Protein AF-A0A6V7NHC5-F1 (afdb_monomer)

InterPro domains:
  IPR010259 Peptidase S8 propeptide/proteinase inhibitor I9 [PF05922] (55-121)
  IPR037045 Peptidase S8 propeptide/proteinase inhibitor I9 superfamily [G3DSA:3.30.70.80] (27-121)

Secondary structure (DSSP, 8-state):
----PPPHHHHHHHHHHHHHHHHGGG-------------TTS-EEEEEEEPPPSTT--HHHHHHHHHHHHHSSHHHHHHHEEEEE-SSS-EEEEEE-HHHHHHHTTSTTEEEEEE------TT-------

Nearest PDB structures (foldseek):
  5ydg-assembly1_A  TM=9.267E-01  e=1.810E-06  Arabidopsis thaliana
  5gi0-assembly1_A  TM=8.697E-01  e=3.231E-06  Arabidopsis thaliana
  5iww-assembly1_C  TM=8.987E-01  e=6.563E-06  Arabidopsis thaliana
  5mpy-assembly1_B  TM=7.809E-01  e=4.181E-06  Arabidopsis thaliana
  5mpx-assembly1_A  TM=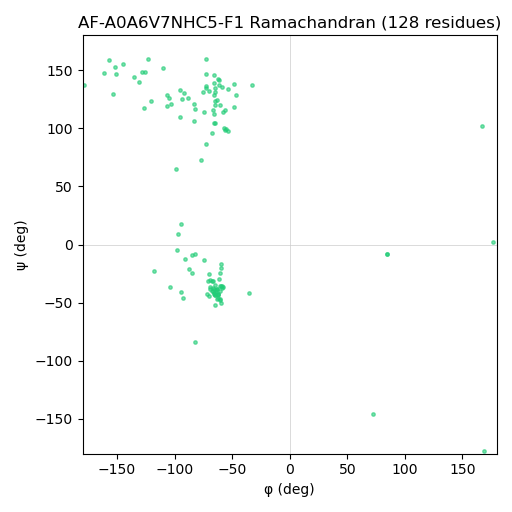8.599E-01  e=1.333E-05  Arabidopsis thaliana

Foldseek 3Di:
DDDDDPPPVVVVVVVVVVVVVVVVPPPPPDPDPPDDPPPLFWFAKKKWFFAQDPDPDDLVVVQLVLLCVLLVHSVSSVVFWPAADDPPTGITIGGHTPVSLVVSVPGPGTDDMGGDDDDDDPDPPDDDDD

pLDDT: mean 82.44, std 15.84, range [44.91, 97.5]

Sequence (130 aa):
MMSKYPSIPLLLVSLLLLLLALFSFSTSTMAATAAEPADPEAATPQIVYVARPDGDADPEDFHISTLASVLGSKEAAKDAVIYHYTLSASGFAARLTPKQVEELKKQPGVLHVIPSRTYHLLGSSKGHGV

Organism: NCBI:txid296719

Mean predicted aligned error: 14.64 Å

Radius of gyration: 28.23 Å; Cα contacts (8 Å, |Δi|>4): 134; chains: 1; bounding box: 53×47×87 Å

Solvent-accessible surface area (backbone atoms only — not comparable to full-atom values): 8116 Å² total; per-residue (Å²): 141,90,83,74,79,73,57,69,69,58,53,51,52,52,51,52,54,52,55,55,58,62,62,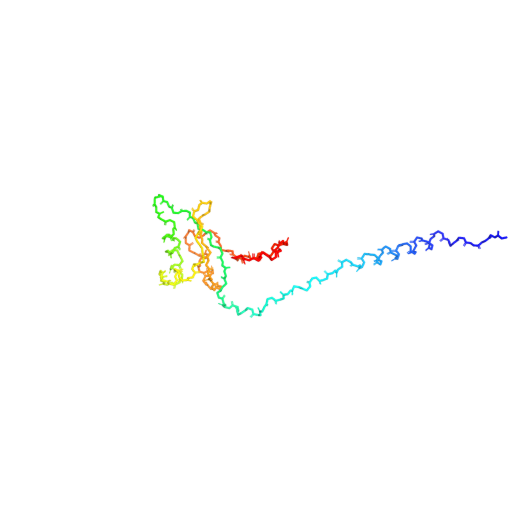66,70,72,76,75,77,75,78,72,79,72,71,72,87,68,61,85,69,53,65,41,56,28,37,35,34,32,59,71,70,74,83,90,58,61,60,64,63,51,50,34,52,60,42,11,75,71,61,75,31,59,65,54,22,60,74,30,48,77,46,80,41,70,82,95,50,36,31,35,29,28,50,39,27,60,70,52,50,61,53,45,67,70,39,88,56,45,74,46,77,45,78,60,78,91,78,87,69,96,72,79,72,84,76,80,81,129

Structure (mmCIF, N/CA/C/O backbone):
data_AF-A0A6V7NHC5-F1
#
_entry.id   AF-A0A6V7NHC5-F1
#
loop_
_atom_site.group_PDB
_atom_site.id
_atom_site.type_symbol
_atom_site.label_atom_id
_atom_site.label_alt_id
_atom_site.label_comp_id
_atom_site.label_asym_id
_atom_site.label_entity_id
_atom_site.label_seq_id
_atom_site.pdbx_PDB_ins_code
_atom_site.Cartn_x
_atom_site.Cartn_y
_atom_site.Cartn_z
_atom_site.occupancy
_atom_site.B_iso_or_equiv
_atom_site.auth_seq_id
_atom_site.auth_comp_id
_atom_site.auth_asym_id
_atom_site.auth_atom_id
_atom_site.pdbx_PDB_model_num
ATOM 1 N N . MET A 1 1 ? 40.282 28.132 69.296 1.00 50.28 1 MET A N 1
ATOM 2 C CA . MET A 1 1 ? 39.550 28.166 68.009 1.00 50.28 1 MET A CA 1
ATOM 3 C C . MET A 1 1 ? 39.732 26.816 67.345 1.00 50.28 1 MET A C 1
ATOM 5 O O . MET A 1 1 ? 40.853 26.570 66.954 1.00 50.28 1 MET A O 1
ATOM 9 N N . MET A 1 2 ? 38.723 25.933 67.316 1.00 55.38 2 MET A N 1
ATOM 10 C CA . MET A 1 2 ? 38.648 24.730 66.451 1.00 55.38 2 MET A CA 1
ATOM 11 C C . MET A 1 2 ? 37.519 23.823 66.945 1.00 55.38 2 MET A C 1
ATOM 13 O O . MET A 1 2 ? 37.687 23.128 67.937 1.00 55.38 2 MET A O 1
ATOM 17 N N .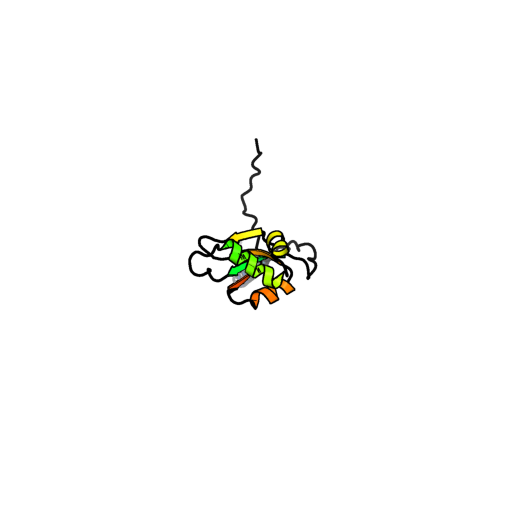 SER A 1 3 ? 36.374 23.837 66.266 1.00 50.19 3 SER A N 1
ATOM 18 C CA . SER A 1 3 ? 35.405 22.731 66.184 1.00 50.19 3 SER A CA 1
ATOM 19 C C . SER A 1 3 ? 34.280 23.228 65.265 1.00 50.19 3 SER A C 1
ATOM 21 O O . SER A 1 3 ? 33.879 24.376 65.404 1.00 50.19 3 SER A O 1
ATOM 23 N N . LYS A 1 4 ? 33.714 22.497 64.318 1.00 60.28 4 LYS A N 1
ATOM 24 C CA . LYS A 1 4 ? 33.759 21.079 63.983 1.00 60.28 4 LYS A CA 1
ATOM 25 C C . LYS A 1 4 ? 33.461 21.032 62.490 1.00 60.28 4 LYS A C 1
ATOM 27 O O . LYS A 1 4 ? 32.465 21.607 62.059 1.00 60.28 4 LYS A O 1
ATOM 32 N N . TYR A 1 5 ? 34.280 20.333 61.715 1.00 63.41 5 TYR A N 1
ATOM 33 C CA . TYR A 1 5 ? 33.780 19.836 60.441 1.00 63.41 5 TYR A CA 1
ATOM 34 C C . TYR A 1 5 ? 32.579 18.932 60.752 1.00 63.41 5 TYR A C 1
ATOM 36 O O . TYR A 1 5 ? 32.658 18.157 61.714 1.00 63.41 5 TYR A O 1
ATOM 44 N N . PRO A 1 6 ? 31.461 19.045 60.017 1.00 62.25 6 PRO A N 1
ATOM 45 C CA . PRO A 1 6 ? 30.359 18.107 60.172 1.00 62.25 6 PRO A CA 1
ATOM 46 C C . PRO A 1 6 ? 30.913 16.689 60.012 1.00 62.25 6 PRO A C 1
ATOM 48 O O . PRO A 1 6 ? 31.729 16.443 59.122 1.00 62.25 6 PRO A O 1
ATOM 51 N N . SER A 1 7 ? 30.530 15.777 60.911 1.00 71.75 7 SER A N 1
ATOM 52 C CA . SER A 1 7 ? 30.979 14.385 60.881 1.00 71.75 7 SER A CA 1
ATOM 53 C C . SER A 1 7 ? 30.843 13.848 59.455 1.00 71.75 7 SER A C 1
ATOM 55 O O . SER A 1 7 ? 29.775 13.972 58.870 1.00 71.75 7 SER A O 1
ATOM 57 N N . ILE A 1 8 ? 31.908 13.258 58.906 1.00 70.62 8 ILE A N 1
ATOM 58 C CA . ILE A 1 8 ? 31.97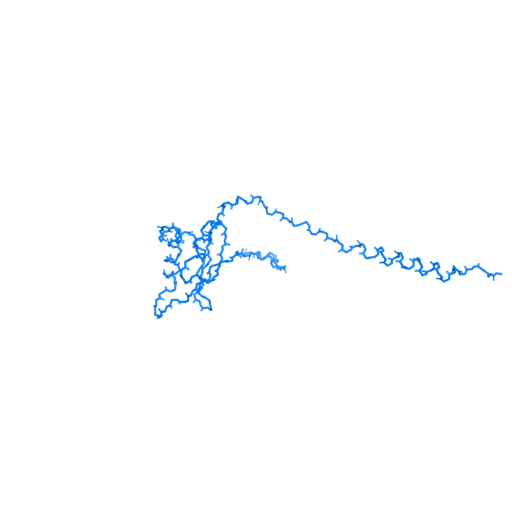9 12.646 57.564 1.00 70.62 8 ILE A CA 1
ATOM 59 C C . ILE A 1 8 ? 30.675 11.937 57.115 1.00 70.62 8 ILE A C 1
ATOM 61 O O . ILE A 1 8 ? 30.273 12.151 55.969 1.00 70.62 8 ILE A O 1
ATOM 65 N N . PRO A 1 9 ? 29.947 11.173 57.964 1.00 76.06 9 PRO A N 1
ATOM 66 C CA . PRO A 1 9 ? 28.645 10.610 57.581 1.00 76.06 9 PRO A CA 1
ATOM 67 C C . PRO A 1 9 ? 27.586 11.651 57.177 1.00 76.06 9 PRO A C 1
ATOM 69 O O . PRO A 1 9 ? 26.822 11.404 56.252 1.00 76.06 9 PRO A O 1
ATOM 72 N N . LEU A 1 10 ? 27.544 12.825 57.809 1.00 79.69 10 LEU A N 1
ATOM 73 C CA . LEU A 1 10 ? 26.589 13.894 57.497 1.00 79.69 10 LEU A CA 1
ATOM 74 C C . LEU A 1 10 ? 26.865 14.525 56.123 1.00 79.69 10 LEU A C 1
ATOM 76 O O . LEU A 1 10 ? 25.930 14.845 55.392 1.00 79.69 10 LEU A O 1
ATOM 80 N N . LEU A 1 11 ? 28.143 14.665 55.7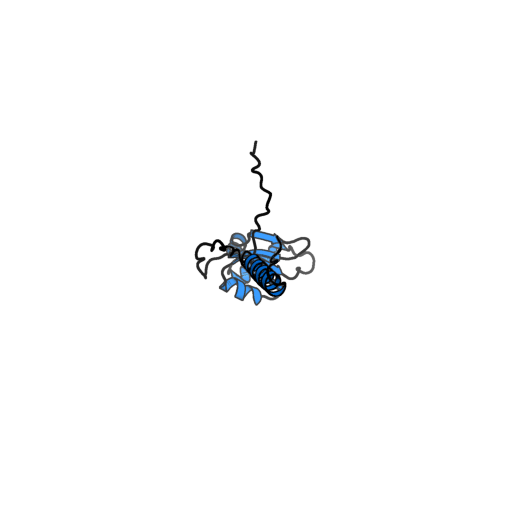51 1.00 79.44 11 LEU A N 1
ATOM 81 C CA . LEU A 1 11 ? 28.536 15.148 54.422 1.00 79.44 11 LEU A CA 1
ATOM 82 C C . LEU A 1 11 ? 28.174 14.139 53.328 1.00 79.44 11 LEU A C 1
ATOM 84 O O . LEU A 1 11 ? 27.678 14.543 52.281 1.00 79.44 11 LEU A O 1
ATOM 88 N N . LEU A 1 12 ? 28.356 12.840 53.588 1.00 82.12 12 LEU A N 1
ATOM 89 C CA . LEU A 1 12 ? 27.960 11.773 52.663 1.00 82.12 12 LEU A CA 1
ATOM 90 C C . LEU A 1 12 ? 26.440 11.704 52.477 1.00 82.12 12 LEU A C 1
ATOM 92 O O . LEU A 1 12 ? 25.977 11.564 51.348 1.00 82.12 12 LEU A O 1
ATOM 96 N N . VAL A 1 13 ? 25.663 11.856 53.554 1.00 85.56 13 VAL A N 1
ATOM 97 C CA . VAL A 1 13 ? 24.192 11.903 53.478 1.00 85.56 13 VAL A CA 1
ATOM 98 C C . VAL A 1 13 ? 23.723 13.138 52.703 1.00 85.56 13 VAL A C 1
ATOM 100 O O . VAL A 1 13 ? 22.863 13.018 51.835 1.00 85.56 13 VAL A O 1
ATOM 103 N N . SER A 1 14 ? 24.318 14.310 52.951 1.00 83.94 14 SER A N 1
ATOM 104 C CA . SER A 1 14 ? 24.013 15.540 52.203 1.00 83.94 14 SER A CA 1
ATOM 105 C C . SER A 1 14 ? 24.356 15.413 50.710 1.00 83.94 14 SER A C 1
ATOM 107 O O . SER A 1 14 ? 23.549 15.772 49.852 1.00 83.94 14 SER A O 1
ATOM 109 N N . LEU A 1 15 ? 25.512 14.821 50.385 1.00 86.31 15 LEU A N 1
ATOM 110 C CA . LEU A 1 15 ? 25.929 14.561 49.005 1.00 86.31 15 LEU A CA 1
ATOM 111 C C . LEU A 1 15 ? 24.993 13.566 48.303 1.00 86.31 15 LEU A C 1
ATOM 113 O O . LEU A 1 15 ? 24.616 13.791 47.157 1.00 86.31 15 LEU A O 1
ATOM 117 N N . LEU A 1 16 ? 24.573 12.499 48.989 1.00 86.31 16 LEU A N 1
ATOM 118 C CA . LEU A 1 16 ? 23.624 11.522 48.452 1.00 86.31 16 LEU A CA 1
ATOM 119 C C . LEU A 1 16 ? 22.259 12.160 48.152 1.00 86.31 16 LEU A C 1
ATOM 121 O O . LEU A 1 16 ? 21.696 11.921 47.085 1.00 86.31 16 LEU A O 1
ATOM 125 N N . LEU A 1 17 ? 21.748 13.006 49.054 1.00 83.75 17 LEU A N 1
ATOM 126 C CA . LEU A 1 17 ? 20.496 13.741 48.840 1.00 83.75 17 LEU A CA 1
ATOM 127 C C . LEU A 1 17 ? 20.593 14.709 47.652 1.00 83.75 17 LEU A C 1
ATOM 129 O O . LEU A 1 17 ? 19.650 14.804 46.866 1.00 83.75 17 LEU A O 1
ATOM 133 N N . LEU A 1 18 ? 21.740 15.370 47.473 1.00 82.94 18 LEU A N 1
ATOM 134 C CA . LEU A 1 18 ? 21.989 16.234 46.318 1.00 82.94 18 LEU A CA 1
ATOM 135 C C . LEU A 1 18 ? 22.004 15.434 45.003 1.00 82.94 18 LEU A C 1
ATOM 137 O O . LEU A 1 18 ? 21.388 15.853 44.027 1.00 82.94 18 LEU A O 1
ATOM 141 N N . LEU A 1 19 ? 22.647 14.261 44.976 1.00 82.88 19 LEU A N 1
ATOM 142 C CA . LEU A 1 19 ? 22.685 13.392 43.792 1.00 82.88 19 LEU A CA 1
ATOM 143 C C . LEU A 1 19 ? 21.291 12.860 43.411 1.00 82.88 19 LEU A C 1
ATOM 145 O O . LEU A 1 19 ? 20.951 12.820 42.228 1.00 82.88 19 LEU A O 1
ATOM 149 N N . LEU A 1 20 ? 20.459 12.512 44.397 1.00 79.12 20 LEU A N 1
ATOM 150 C CA . LEU A 1 20 ? 19.071 12.082 44.175 1.00 79.12 20 LEU A CA 1
ATOM 151 C C . LEU A 1 20 ? 18.189 13.221 43.630 1.00 79.12 20 LEU A C 1
ATOM 153 O O . LEU A 1 20 ? 17.359 13.000 42.744 1.00 79.12 20 LEU A O 1
ATOM 157 N N . ALA A 1 21 ? 18.400 14.452 44.106 1.00 76.19 21 ALA A N 1
ATOM 158 C CA . ALA A 1 21 ? 17.711 15.634 43.590 1.00 76.19 21 ALA A CA 1
ATOM 159 C C . ALA A 1 21 ? 18.092 15.941 42.129 1.00 76.19 21 ALA A C 1
ATOM 161 O O . ALA A 1 21 ? 17.219 16.277 41.328 1.00 76.19 21 ALA A O 1
ATOM 162 N N . LEU A 1 22 ? 19.363 15.754 41.749 1.00 72.12 22 LEU A N 1
ATOM 163 C CA . LEU A 1 22 ? 19.827 15.926 40.364 1.00 72.12 22 LEU A CA 1
ATOM 164 C C . LEU A 1 22 ? 19.235 14.877 39.409 1.00 72.12 22 LEU A C 1
ATOM 166 O O . LEU A 1 22 ? 18.968 15.181 38.247 1.00 72.12 22 LEU A O 1
ATOM 170 N N . PHE A 1 23 ? 18.971 13.662 39.898 1.00 64.81 23 PHE A N 1
ATOM 171 C CA . PHE A 1 23 ? 18.351 12.605 39.095 1.00 64.81 23 PHE A CA 1
ATOM 172 C C . PHE A 1 23 ? 16.871 12.887 38.777 1.00 64.81 23 PHE A C 1
ATOM 174 O O . PHE A 1 23 ? 16.355 12.455 37.747 1.00 64.81 23 PHE A O 1
ATOM 181 N N . SER A 1 24 ? 16.192 13.672 39.620 1.00 64.94 24 SER A N 1
ATOM 182 C CA . SER A 1 24 ? 14.761 13.978 39.471 1.00 64.94 24 SER A CA 1
ATOM 183 C C . SER A 1 24 ? 14.453 14.968 38.337 1.00 64.94 24 SER A C 1
ATOM 185 O O . SER A 1 24 ? 13.301 15.094 37.932 1.00 64.94 24 SER A O 1
ATOM 187 N N . PHE A 1 25 ? 15.463 15.650 37.784 1.00 58.53 25 PHE A N 1
ATOM 188 C CA . PHE A 1 25 ? 15.263 16.693 36.770 1.00 58.53 25 PHE A CA 1
ATOM 189 C C . PHE A 1 25 ? 15.085 16.157 35.332 1.00 58.53 25 PHE A C 1
ATOM 191 O O . PHE A 1 25 ? 14.751 16.920 34.431 1.00 58.53 25 PHE A O 1
ATOM 198 N N . SER A 1 26 ? 15.282 14.855 35.083 1.00 64.75 26 SER A N 1
ATOM 199 C CA . SER A 1 26 ? 15.368 14.322 33.706 1.00 64.75 26 SER A CA 1
ATOM 200 C C . SER A 1 26 ? 14.087 13.714 33.122 1.00 64.75 26 SER A C 1
ATOM 202 O O . SER A 1 26 ? 14.134 13.167 32.024 1.00 64.75 26 SER A O 1
ATOM 204 N N . THR A 1 27 ? 12.922 13.833 33.765 1.00 57.94 27 THR A N 1
ATOM 205 C CA . THR A 1 27 ? 11.652 13.424 33.125 1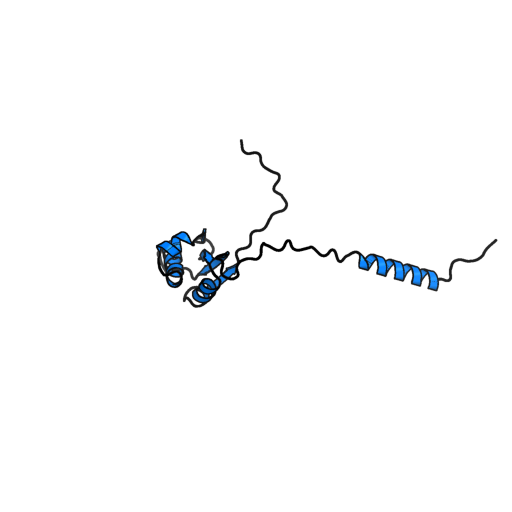.00 57.94 27 THR A CA 1
ATOM 206 C C . THR A 1 27 ? 10.921 14.629 32.550 1.00 57.94 27 THR A C 1
ATOM 208 O O . THR A 1 27 ? 9.828 15.003 32.965 1.00 57.94 27 THR A O 1
ATOM 211 N N . SER A 1 28 ? 11.545 15.250 31.547 1.00 57.94 28 SER A N 1
ATOM 212 C CA . SER A 1 28 ? 10.824 16.154 30.656 1.00 57.94 28 SER A CA 1
ATOM 213 C C . SER A 1 28 ? 9.840 15.307 29.847 1.00 57.94 28 SER A C 1
ATOM 215 O O . SER A 1 28 ? 10.212 14.641 28.881 1.00 57.94 28 SER A O 1
ATOM 217 N N . THR A 1 29 ? 8.590 15.249 30.307 1.00 59.66 29 THR A N 1
ATOM 218 C CA . THR A 1 29 ? 7.492 14.665 29.540 1.00 59.66 29 THR A CA 1
ATOM 219 C C . THR A 1 29 ? 7.284 15.534 28.305 1.00 59.66 29 THR A C 1
ATOM 221 O O . THR A 1 29 ? 6.794 16.661 28.373 1.00 59.66 29 THR A O 1
ATOM 224 N N . MET A 1 30 ? 7.736 15.038 27.155 1.00 55.66 30 MET A N 1
ATOM 225 C CA . MET A 1 30 ? 7.330 15.596 25.877 1.00 55.66 30 MET A CA 1
ATOM 226 C C . MET A 1 30 ? 5.837 15.326 25.748 1.00 55.66 30 MET A C 1
ATOM 228 O O . MET A 1 30 ? 5.420 14.195 25.503 1.00 55.66 30 MET A O 1
ATOM 232 N N . ALA A 1 31 ? 5.034 16.370 25.949 1.00 50.66 31 ALA A N 1
ATOM 233 C CA . ALA A 1 31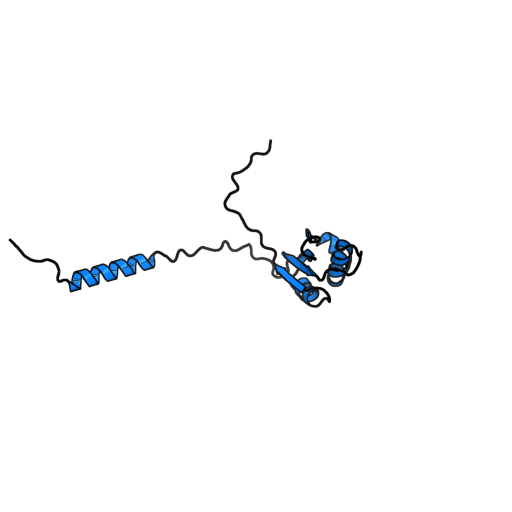 ? 3.656 16.381 25.508 1.00 50.66 31 ALA A CA 1
ATOM 234 C C . ALA A 1 31 ? 3.681 16.136 23.997 1.00 50.66 31 ALA A C 1
ATOM 236 O O . ALA A 1 31 ? 4.008 17.028 23.214 1.00 50.66 31 ALA A O 1
ATOM 237 N N . ALA A 1 32 ? 3.404 14.895 23.596 1.00 48.66 32 ALA A N 1
ATOM 238 C CA . ALA A 1 32 ? 3.095 14.589 22.219 1.00 48.66 32 ALA A CA 1
ATOM 239 C C . ALA A 1 32 ? 1.913 15.486 21.856 1.00 48.66 32 ALA A C 1
ATOM 241 O O . ALA A 1 32 ? 0.848 15.384 22.466 1.00 48.66 32 ALA A O 1
ATOM 242 N N . THR A 1 33 ? 2.118 16.406 20.915 1.00 44.91 33 THR A N 1
ATOM 243 C CA . THR A 1 33 ? 1.021 17.083 20.234 1.00 44.91 33 THR A CA 1
ATOM 244 C C . THR A 1 33 ? 0.154 15.984 19.652 1.00 44.91 33 THR A C 1
ATOM 246 O O . THR A 1 33 ? 0.518 15.361 18.654 1.00 44.91 33 THR A O 1
ATOM 249 N N . ALA A 1 34 ? -0.934 15.681 20.357 1.00 49.31 34 ALA A N 1
ATOM 250 C CA . ALA A 1 34 ? -1.947 14.768 19.893 1.00 49.31 34 ALA A CA 1
ATOM 251 C C . ALA A 1 34 ? -2.439 15.346 18.572 1.00 49.31 34 ALA A C 1
ATOM 253 O O . ALA A 1 34 ? -2.970 16.457 18.530 1.00 49.31 34 ALA A O 1
ATOM 254 N N . ALA A 1 35 ? -2.175 14.612 17.494 1.00 58.72 35 ALA A N 1
ATOM 255 C CA . ALA A 1 35 ? -2.899 14.811 16.262 1.00 58.72 35 ALA A CA 1
ATOM 256 C C . ALA A 1 35 ? -4.392 14.853 16.614 1.00 58.72 35 ALA A C 1
ATOM 258 O O . ALA A 1 35 ? -4.853 14.100 17.477 1.00 58.72 35 ALA A O 1
ATOM 259 N N . GLU A 1 36 ? -5.095 15.785 15.978 1.00 55.09 36 GLU A N 1
ATOM 260 C CA . GLU A 1 36 ? -6.553 15.871 15.925 1.00 55.09 36 GLU A CA 1
ATOM 261 C C . GLU A 1 36 ? -7.173 14.463 15.945 1.00 55.09 36 GLU A C 1
ATOM 263 O O . GLU A 1 36 ? -6.598 13.581 15.297 1.00 55.09 36 GLU A O 1
ATOM 268 N N . PRO A 1 37 ? -8.263 14.205 16.703 1.00 50.91 37 PRO A N 1
ATOM 269 C CA . PRO A 1 37 ? -8.837 12.868 16.808 1.00 50.91 37 PRO A CA 1
ATOM 270 C C . PRO A 1 37 ? -9.179 12.375 15.405 1.00 50.91 37 PRO A C 1
ATOM 272 O O . PRO A 1 37 ? -10.182 12.768 14.815 1.00 50.91 37 PRO A O 1
ATOM 275 N N . ALA A 1 38 ? -8.282 11.559 14.854 1.00 62.59 38 ALA A N 1
ATOM 276 C CA . ALA A 1 38 ? -8.434 11.002 13.535 1.00 62.59 38 ALA A CA 1
ATOM 277 C C . ALA A 1 38 ? -9.656 10.096 13.603 1.00 62.59 38 ALA A C 1
ATOM 279 O O . ALA A 1 38 ? -9.714 9.201 14.450 1.00 62.59 38 ALA A O 1
ATOM 280 N N . ASP A 1 39 ? -10.632 10.364 12.739 1.00 78.75 39 ASP A N 1
ATOM 281 C CA . ASP A 1 39 ? -11.711 9.425 12.482 1.00 78.75 39 ASP A CA 1
ATOM 282 C C . ASP A 1 39 ? -11.065 8.051 12.238 1.00 78.75 39 ASP A C 1
ATOM 284 O O . ASP A 1 39 ? -10.226 7.930 11.333 1.00 78.75 39 ASP A O 1
ATOM 288 N N . PRO A 1 40 ? -11.369 7.039 13.072 1.00 75.12 40 PRO A N 1
ATOM 289 C CA . PRO A 1 40 ? -10.723 5.741 12.982 1.00 75.12 40 PRO A CA 1
ATOM 290 C C . PRO A 1 40 ? -10.939 5.083 11.618 1.00 75.12 40 PRO A C 1
ATOM 292 O O . PRO A 1 40 ? -10.182 4.177 11.290 1.00 75.12 40 PRO A O 1
ATOM 295 N N . GLU A 1 41 ? -11.907 5.529 10.812 1.00 84.50 41 GLU A N 1
ATOM 296 C CA . GLU A 1 41 ? -12.149 5.014 9.463 1.00 84.50 41 GLU A CA 1
ATOM 297 C C . GLU A 1 41 ? -11.532 5.861 8.338 1.00 84.50 41 GLU A C 1
ATOM 299 O O . GLU A 1 41 ? -11.554 5.444 7.175 1.00 84.50 41 GLU A O 1
ATOM 304 N N . ALA A 1 42 ? -10.927 7.011 8.642 1.00 90.62 42 ALA A N 1
ATOM 305 C CA . ALA A 1 42 ? -10.399 7.905 7.619 1.00 90.62 42 ALA A CA 1
ATOM 306 C C . ALA A 1 42 ? -9.228 7.300 6.826 1.00 90.62 42 ALA A C 1
ATOM 308 O O . ALA A 1 42 ? -8.359 6.591 7.342 1.00 90.62 42 ALA A O 1
ATOM 309 N N . ALA A 1 43 ? -9.164 7.655 5.540 1.00 94.50 43 ALA A N 1
ATOM 310 C CA . ALA A 1 43 ? -8.093 7.224 4.655 1.00 94.50 43 ALA A CA 1
ATOM 311 C C . ALA A 1 43 ? -6.783 7.978 4.945 1.00 94.50 43 ALA A C 1
ATOM 313 O O . ALA A 1 43 ? -6.663 9.191 4.701 1.00 94.50 43 ALA A O 1
ATOM 314 N N . THR A 1 44 ? -5.778 7.239 5.413 1.00 95.44 44 THR A N 1
ATOM 315 C CA . THR A 1 44 ? -4.448 7.758 5.761 1.00 95.44 44 THR A CA 1
ATOM 316 C C . THR A 1 44 ? -3.387 7.278 4.769 1.00 95.44 44 THR A C 1
ATOM 318 O O . THR A 1 44 ? -3.556 6.221 4.161 1.00 95.44 44 THR A O 1
ATOM 321 N N . PRO A 1 45 ? -2.294 8.032 4.559 1.00 96.50 45 PRO A N 1
ATOM 322 C CA . PRO A 1 45 ? -1.205 7.602 3.687 1.00 96.50 45 PRO A CA 1
ATOM 323 C C . PRO A 1 45 ? -0.510 6.326 4.193 1.00 96.50 45 PRO A C 1
ATOM 325 O O . PRO A 1 45 ? 0.020 6.284 5.304 1.00 96.50 45 PRO A O 1
ATOM 328 N N . GLN A 1 46 ? -0.458 5.302 3.349 1.00 97.19 46 GLN A N 1
ATOM 329 C CA . GLN A 1 46 ? 0.205 4.022 3.595 1.00 97.19 46 GLN A CA 1
ATOM 330 C C . GLN A 1 46 ? 1.199 3.735 2.471 1.00 97.19 46 GLN A C 1
ATOM 332 O O . GLN A 1 46 ? 0.963 4.114 1.327 1.00 97.19 46 GLN A O 1
ATOM 337 N N . ILE A 1 47 ? 2.289 3.047 2.793 1.00 96.88 47 ILE A N 1
ATOM 338 C CA . ILE A 1 47 ? 3.276 2.532 1.846 1.00 96.88 47 ILE A CA 1
ATOM 339 C C . ILE A 1 47 ? 3.026 1.033 1.692 1.00 96.88 47 ILE A C 1
ATOM 341 O O . ILE A 1 47 ? 3.092 0.279 2.666 1.00 96.88 47 ILE A O 1
ATOM 345 N N . VAL A 1 48 ? 2.745 0.616 0.464 1.00 97.06 48 VAL A N 1
ATOM 346 C CA . VAL A 1 48 ? 2.503 -0.771 0.075 1.00 97.06 48 VAL A CA 1
ATOM 347 C C . VAL A 1 48 ? 3.714 -1.270 -0.701 1.00 97.06 48 VAL A C 1
ATOM 349 O O . VAL A 1 48 ? 4.040 -0.737 -1.758 1.00 97.06 48 VAL A O 1
ATOM 352 N N . TYR A 1 49 ? 4.370 -2.300 -0.182 1.00 95.69 49 TYR A N 1
ATOM 353 C CA . TYR A 1 49 ? 5.413 -3.042 -0.880 1.00 95.69 49 TYR A CA 1
ATOM 354 C C . TYR A 1 49 ? 4.783 -4.221 -1.599 1.00 95.69 49 TYR A C 1
ATOM 356 O O . TYR A 1 49 ? 4.052 -5.003 -0.983 1.00 95.69 49 TYR A O 1
ATOM 364 N N . VAL A 1 50 ? 5.104 -4.374 -2.878 1.00 94.44 50 VAL A N 1
ATOM 365 C CA . VAL A 1 50 ? 4.628 -5.487 -3.697 1.00 94.44 50 VAL A CA 1
ATOM 366 C C . VAL A 1 50 ? 5.798 -6.258 -4.294 1.00 94.44 50 VAL A C 1
ATOM 368 O O . VAL A 1 50 ? 6.920 -5.758 -4.378 1.00 94.44 50 VAL A O 1
ATOM 371 N N . ALA A 1 51 ? 5.546 -7.497 -4.694 1.00 91.44 51 ALA A N 1
ATOM 372 C CA . ALA A 1 51 ? 6.460 -8.256 -5.521 1.00 91.44 51 ALA A CA 1
ATOM 373 C C . ALA A 1 51 ? 6.651 -7.523 -6.852 1.00 91.44 51 ALA A C 1
ATOM 375 O O . ALA A 1 51 ? 5.711 -6.943 -7.398 1.00 91.44 51 ALA A O 1
ATOM 376 N N . ARG A 1 52 ? 7.880 -7.541 -7.365 1.00 87.62 52 ARG A N 1
ATOM 377 C CA . ARG A 1 52 ? 8.158 -6.998 -8.691 1.00 87.62 52 ARG A CA 1
ATOM 378 C C . ARG A 1 52 ? 7.420 -7.859 -9.726 1.00 87.62 52 ARG A C 1
ATOM 380 O O . ARG A 1 52 ? 7.544 -9.080 -9.640 1.00 87.62 52 ARG A O 1
ATOM 387 N N . PRO A 1 53 ? 6.672 -7.262 -10.668 1.00 83.94 53 PRO A N 1
ATOM 388 C CA . PRO A 1 53 ? 6.071 -8.027 -11.749 1.00 83.94 53 PRO A CA 1
ATOM 389 C C . PRO A 1 53 ? 7.161 -8.677 -12.612 1.00 83.94 53 PRO A C 1
ATOM 391 O O . PRO A 1 53 ? 8.223 -8.093 -12.829 1.00 83.94 53 PRO A O 1
ATOM 394 N N . ASP A 1 54 ? 6.905 -9.900 -13.073 1.00 81.19 54 ASP A N 1
ATOM 395 C CA . ASP A 1 54 ? 7.838 -10.637 -13.924 1.00 81.19 54 ASP A CA 1
ATOM 396 C C . ASP A 1 54 ? 7.880 -10.057 -15.349 1.00 81.19 54 ASP A C 1
ATOM 398 O O . ASP A 1 54 ? 6.865 -9.617 -15.895 1.00 81.19 54 ASP A O 1
ATOM 402 N N . GLY A 1 55 ? 9.053 -10.123 -15.984 1.00 83.00 55 GLY A N 1
ATOM 403 C CA . GLY A 1 55 ? 9.246 -9.722 -17.382 1.00 83.00 55 GLY A CA 1
ATOM 404 C C . GLY A 1 55 ? 9.207 -8.207 -17.613 1.00 83.00 55 GLY A C 1
ATOM 405 O O . GLY A 1 55 ? 9.666 -7.433 -16.778 1.00 83.00 55 GLY A O 1
ATOM 406 N N . ASP A 1 56 ? 8.676 -7.804 -18.772 1.00 81.38 56 ASP A N 1
ATOM 407 C CA . ASP A 1 56 ? 8.628 -6.408 -19.246 1.00 81.38 56 ASP A CA 1
ATOM 408 C C . ASP A 1 56 ? 7.307 -5.692 -18.897 1.00 81.38 56 ASP A C 1
ATOM 410 O O . ASP A 1 56 ? 6.943 -4.695 -19.522 1.00 81.38 56 ASP A O 1
ATOM 414 N N . ALA A 1 57 ? 6.537 -6.223 -17.943 1.00 83.81 57 ALA A N 1
ATOM 415 C CA . ALA A 1 57 ? 5.278 -5.614 -17.530 1.00 83.81 57 ALA A CA 1
ATOM 416 C C . ALA A 1 57 ? 5.518 -4.246 -16.871 1.00 83.81 57 ALA A C 1
ATOM 418 O O . ALA A 1 57 ? 6.434 -4.091 -16.063 1.00 83.81 57 ALA A O 1
ATOM 419 N N . ASP A 1 58 ? 4.661 -3.269 -17.183 1.00 89.56 58 ASP A N 1
ATOM 420 C CA . ASP A 1 58 ? 4.737 -1.945 -16.569 1.00 89.56 58 ASP A CA 1
ATOM 421 C C . ASP A 1 58 ? 4.457 -2.032 -15.051 1.00 89.56 58 ASP A C 1
ATOM 423 O O . ASP A 1 58 ? 3.373 -2.474 -14.641 1.00 89.56 58 ASP A O 1
ATOM 427 N N . PRO A 1 59 ? 5.411 -1.623 -14.191 1.00 89.69 59 PRO A N 1
ATOM 428 C CA . PRO A 1 59 ? 5.225 -1.650 -12.747 1.00 89.69 59 PRO A CA 1
ATOM 429 C C . PRO A 1 59 ? 4.041 -0.802 -12.278 1.00 89.69 59 PRO A C 1
ATOM 431 O O . PRO A 1 59 ? 3.362 -1.186 -11.324 1.00 89.69 59 PRO A O 1
ATOM 434 N N . GLU A 1 60 ? 3.768 0.335 -12.923 1.00 92.62 60 GLU A N 1
ATOM 435 C CA . GLU A 1 60 ? 2.678 1.226 -12.512 1.00 92.62 60 GLU A CA 1
ATOM 436 C C . GLU A 1 60 ? 1.307 0.605 -12.791 1.00 92.62 60 GLU A C 1
ATOM 438 O O . GLU A 1 60 ? 0.454 0.571 -11.897 1.00 92.62 60 GLU A O 1
ATOM 443 N N . ASP A 1 61 ? 1.116 0.005 -13.965 1.00 92.81 61 ASP A N 1
ATOM 444 C CA . ASP A 1 61 ? -0.091 -0.763 -14.275 1.00 92.81 61 ASP A CA 1
ATOM 445 C C . ASP A 1 61 ? -0.320 -1.935 -13.304 1.00 92.81 61 ASP A C 1
ATOM 447 O O . ASP A 1 61 ? -1.466 -2.204 -12.906 1.00 92.81 61 ASP A O 1
ATOM 451 N N . PHE A 1 62 ? 0.749 -2.614 -12.872 1.00 92.12 62 PHE A N 1
ATOM 452 C CA . PHE A 1 62 ? 0.666 -3.658 -11.845 1.00 92.12 62 PHE A CA 1
ATOM 453 C C . PHE A 1 62 ? 0.245 -3.088 -10.481 1.00 92.12 62 PHE A C 1
ATOM 455 O O . PHE A 1 62 ? -0.631 -3.652 -9.813 1.00 92.12 62 PHE A O 1
ATOM 462 N N . HIS A 1 63 ? 0.802 -1.940 -10.083 1.00 94.50 63 HIS A N 1
ATOM 463 C CA . HIS A 1 63 ? 0.419 -1.235 -8.856 1.00 94.50 63 HIS A CA 1
ATOM 464 C C . HIS A 1 63 ? -1.066 -0.852 -8.86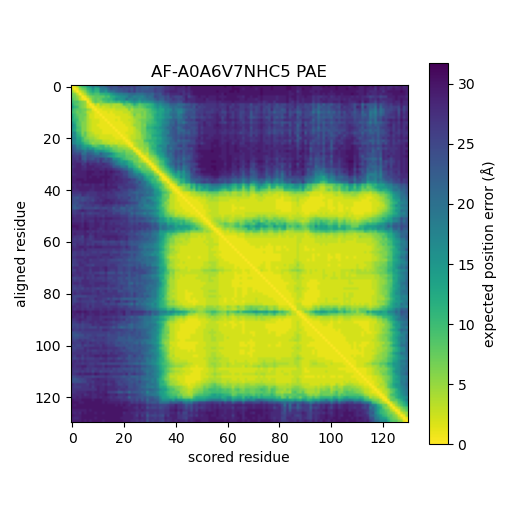5 1.00 94.50 63 HIS A C 1
ATOM 466 O O . HIS A 1 63 ? -1.796 -1.173 -7.921 1.00 94.50 63 HIS A O 1
ATOM 472 N N . ILE A 1 64 ? -1.533 -0.223 -9.948 1.00 95.62 64 ILE A N 1
ATOM 473 C CA . ILE A 1 64 ? -2.933 0.187 -10.104 1.00 95.62 64 ILE A CA 1
ATOM 474 C C . ILE A 1 64 ? -3.859 -1.025 -10.088 1.00 95.62 64 ILE A C 1
ATOM 476 O O . ILE A 1 64 ? -4.897 -0.985 -9.433 1.00 95.62 64 ILE A O 1
ATOM 480 N N . SER A 1 65 ? -3.492 -2.116 -10.759 1.00 94.75 65 SER A N 1
ATOM 481 C CA . SER A 1 65 ? -4.319 -3.328 -10.790 1.00 94.75 65 SER A CA 1
ATOM 482 C C . SER A 1 65 ? -4.408 -3.997 -9.413 1.00 94.75 65 SER A C 1
ATOM 484 O O . SER A 1 65 ? -5.493 -4.409 -8.998 1.00 94.75 65 SER A O 1
ATOM 486 N N . THR A 1 66 ? -3.299 -4.032 -8.668 1.00 94.88 66 THR A N 1
ATOM 487 C CA . THR A 1 66 ? -3.264 -4.535 -7.285 1.00 94.88 66 THR A CA 1
ATOM 488 C C . THR A 1 66 ? -4.178 -3.706 -6.388 1.00 94.88 66 THR A C 1
ATOM 490 O O . THR A 1 66 ? -5.006 -4.257 -5.664 1.00 94.88 66 THR A O 1
ATOM 493 N N . LEU A 1 67 ? -4.091 -2.379 -6.466 1.00 96.38 67 LEU A N 1
ATOM 494 C CA . LEU A 1 67 ? -4.915 -1.494 -5.649 1.00 96.38 67 LEU A CA 1
ATOM 495 C C . LEU A 1 67 ? -6.400 -1.526 -6.055 1.00 96.38 67 LEU A C 1
ATOM 497 O O . LEU A 1 67 ? -7.281 -1.537 -5.194 1.00 96.38 67 LEU A O 1
ATOM 501 N N . ALA A 1 68 ? -6.690 -1.618 -7.354 1.00 96.81 68 ALA A N 1
ATOM 502 C CA . ALA A 1 68 ? -8.049 -1.709 -7.885 1.00 96.81 68 ALA A CA 1
ATOM 503 C C . ALA A 1 68 ? -8.792 -2.961 -7.399 1.00 96.81 68 ALA A C 1
ATOM 505 O O . ALA A 1 68 ? -10.007 -2.909 -7.226 1.00 96.81 68 ALA A O 1
ATOM 506 N N . SER A 1 69 ? -8.080 -4.060 -7.119 1.00 95.81 69 SER A N 1
ATOM 507 C CA . SER A 1 69 ? -8.683 -5.282 -6.563 1.00 95.81 69 SER A CA 1
ATOM 508 C C . SER A 1 69 ? -9.352 -5.069 -5.197 1.00 95.81 69 SER A C 1
ATOM 510 O O . SER A 1 69 ? -10.264 -5.808 -4.837 1.00 95.81 69 SER A O 1
ATOM 512 N N . VAL A 1 70 ? -8.919 -4.043 -4.457 1.00 96.38 70 VAL A N 1
ATOM 513 C CA . VAL A 1 70 ? -9.443 -3.684 -3.132 1.00 96.38 70 VAL A CA 1
ATOM 514 C C . VAL A 1 70 ? -10.364 -2.466 -3.208 1.00 96.38 70 VAL A C 1
ATOM 516 O O . VAL A 1 70 ? -11.381 -2.412 -2.524 1.00 96.38 70 VAL A O 1
ATOM 519 N N . LEU A 1 71 ? -10.052 -1.490 -4.066 1.00 95.19 71 LEU A N 1
ATOM 520 C CA . LEU A 1 71 ? -10.853 -0.266 -4.216 1.00 95.19 71 LEU A CA 1
ATOM 521 C C . LEU A 1 71 ? -12.035 -0.419 -5.188 1.00 95.19 71 LEU A C 1
ATOM 523 O O . LEU A 1 71 ? -12.881 0.469 -5.274 1.00 95.19 71 LEU A O 1
ATOM 527 N N . GLY A 1 72 ? -12.106 -1.531 -5.919 1.00 94.50 72 GLY A N 1
ATOM 528 C CA . GLY A 1 72 ? -13.212 -1.887 -6.808 1.00 94.50 72 GLY A CA 1
ATOM 529 C C . GLY A 1 72 ? -13.138 -1.296 -8.220 1.00 94.50 72 GLY A C 1
ATOM 530 O O . GLY A 1 72 ? -13.940 -1.680 -9.067 1.00 94.50 72 GLY A O 1
ATOM 531 N N . SER A 1 73 ? -12.198 -0.390 -8.511 1.00 97.00 73 SER A N 1
ATOM 532 C CA . SER A 1 73 ? -11.985 0.157 -9.861 1.00 97.00 73 SER A CA 1
ATOM 533 C C . SER A 1 73 ? -10.565 0.698 -10.058 1.00 97.00 73 SER A C 1
ATOM 535 O O . SER A 1 73 ? -9.871 1.023 -9.089 1.00 97.00 73 SER A O 1
ATOM 537 N N . LYS A 1 74 ? -10.127 0.807 -11.322 1.00 96.44 74 LYS A N 1
ATOM 538 C CA . LYS A 1 74 ? -8.828 1.413 -11.664 1.00 96.44 74 LYS A CA 1
ATOM 539 C C . LYS A 1 74 ? -8.840 2.923 -11.440 1.00 96.44 74 LYS A C 1
ATOM 541 O O . LYS A 1 74 ? -7.810 3.488 -11.094 1.00 96.44 74 LYS A O 1
ATOM 546 N N . GLU A 1 75 ? -9.988 3.558 -11.616 1.00 97.50 75 GLU A N 1
ATOM 547 C CA . GLU A 1 75 ? -10.205 4.985 -11.397 1.00 97.50 75 GLU A CA 1
ATOM 548 C C . GLU A 1 75 ? -10.017 5.318 -9.914 1.00 97.50 75 GLU A C 1
ATOM 550 O O . GLU A 1 75 ? -9.155 6.124 -9.578 1.00 97.50 75 GLU A O 1
ATOM 555 N N . ALA A 1 76 ? -10.698 4.592 -9.020 1.00 96.38 76 ALA A N 1
ATOM 556 C CA . ALA A 1 76 ? -10.518 4.768 -7.579 1.00 96.38 76 ALA A CA 1
ATOM 557 C C . ALA A 1 76 ? -9.075 4.481 -7.134 1.00 96.38 76 ALA A C 1
ATOM 559 O O . ALA A 1 76 ? -8.556 5.152 -6.244 1.00 96.38 76 ALA A O 1
ATOM 560 N N . ALA A 1 77 ? -8.407 3.504 -7.758 1.00 96.88 77 ALA A N 1
ATOM 561 C CA . ALA A 1 77 ? -6.996 3.241 -7.497 1.00 96.88 77 ALA A CA 1
ATOM 562 C C . ALA A 1 77 ? -6.107 4.428 -7.893 1.00 96.88 77 ALA A C 1
ATOM 564 O O . ALA A 1 77 ? -5.280 4.851 -7.090 1.00 96.88 77 ALA A O 1
ATOM 565 N N . LYS A 1 78 ? -6.298 5.001 -9.086 1.00 96.75 78 LYS A N 1
ATOM 566 C CA . LYS A 1 78 ? -5.544 6.179 -9.545 1.00 96.75 78 LYS A CA 1
ATOM 567 C C . LYS A 1 78 ? -5.761 7.390 -8.638 1.00 96.75 78 LYS A C 1
ATOM 569 O O . LYS A 1 78 ? -4.793 8.067 -8.315 1.00 96.75 78 LYS A O 1
ATOM 574 N N . ASP A 1 79 ? -6.990 7.609 -8.179 1.00 97.00 79 ASP A N 1
ATOM 575 C CA . ASP A 1 79 ? -7.324 8.717 -7.276 1.00 97.00 79 ASP A CA 1
ATOM 576 C C . ASP A 1 79 ? -6.720 8.542 -5.872 1.00 97.00 79 ASP A C 1
ATOM 578 O O . ASP A 1 79 ? -6.417 9.519 -5.182 1.00 97.00 79 ASP A O 1
ATOM 582 N N . ALA A 1 80 ? -6.550 7.295 -5.425 1.00 96.44 80 ALA A N 1
ATOM 583 C CA . ALA A 1 80 ? -6.007 6.984 -4.108 1.00 96.44 80 ALA A CA 1
ATOM 584 C C . ALA A 1 80 ? -4.472 6.952 -4.066 1.00 96.44 80 ALA A C 1
ATOM 586 O O . ALA A 1 80 ? -3.900 7.124 -2.981 1.00 96.44 80 ALA A O 1
ATOM 587 N N . VAL A 1 81 ? -3.796 6.710 -5.195 1.00 97.06 81 VAL A N 1
ATOM 588 C CA . VAL A 1 81 ? -2.329 6.674 -5.253 1.00 97.06 81 VAL A CA 1
ATOM 589 C C . VAL A 1 81 ? -1.747 8.072 -5.069 1.00 97.06 81 VAL A C 1
ATOM 591 O O . VAL A 1 81 ? -2.130 9.042 -5.710 1.00 97.06 81 VAL A O 1
ATOM 594 N N . ILE A 1 82 ? -0.758 8.149 -4.186 1.00 96.44 82 ILE A N 1
ATOM 595 C CA . ILE A 1 82 ? 0.065 9.331 -3.937 1.00 96.44 82 ILE A CA 1
ATOM 596 C C . ILE A 1 82 ? 1.350 9.252 -4.768 1.00 96.44 82 ILE A C 1
ATOM 598 O O . ILE A 1 82 ? 1.814 10.264 -5.286 1.00 96.44 82 ILE A O 1
ATOM 602 N N . TYR A 1 83 ? 1.957 8.063 -4.858 1.00 94.75 83 TYR A N 1
ATOM 603 C CA . TYR A 1 83 ? 3.235 7.869 -5.543 1.00 94.75 83 TYR A CA 1
ATOM 604 C C . TYR A 1 83 ? 3.490 6.400 -5.909 1.00 94.75 83 TYR A C 1
ATOM 606 O O . TYR A 1 83 ? 3.128 5.509 -5.142 1.00 94.75 83 TYR A O 1
ATOM 614 N N . HIS A 1 84 ? 4.181 6.148 -7.023 1.00 94.31 84 HIS A N 1
ATOM 615 C CA . HIS A 1 84 ? 4.647 4.819 -7.431 1.00 94.31 84 HIS A CA 1
ATOM 616 C C . HIS A 1 84 ? 6.157 4.661 -7.195 1.00 94.31 84 HIS A C 1
ATOM 618 O O . HIS A 1 84 ? 6.963 5.446 -7.685 1.00 94.31 84 HIS A O 1
ATOM 624 N N . TYR A 1 85 ? 6.554 3.612 -6.476 1.00 92.50 85 TYR A N 1
ATOM 625 C CA . TYR A 1 85 ? 7.948 3.200 -6.306 1.00 92.50 85 TYR A CA 1
ATOM 626 C C . TYR A 1 85 ? 8.278 2.110 -7.336 1.00 92.50 85 TYR A C 1
ATOM 628 O O . TYR A 1 85 ? 7.765 0.996 -7.240 1.00 92.50 85 TYR A O 1
ATOM 636 N N . THR A 1 86 ? 9.111 2.428 -8.332 1.00 88.50 86 THR A N 1
ATOM 637 C CA . THR A 1 86 ? 9.398 1.527 -9.473 1.00 88.50 86 THR A CA 1
ATOM 638 C C . THR A 1 86 ? 10.867 1.101 -9.587 1.00 88.50 86 THR A C 1
ATOM 640 O O . THR A 1 86 ? 11.167 0.061 -10.166 1.00 88.50 86 THR A O 1
ATOM 643 N N . LEU A 1 87 ? 11.800 1.873 -9.016 1.00 82.88 87 LEU A N 1
ATOM 644 C CA . LEU A 1 87 ? 13.245 1.685 -9.207 1.00 82.88 87 LEU A CA 1
ATOM 645 C C . LEU A 1 87 ? 13.844 0.603 -8.286 1.00 82.88 87 LEU A C 1
ATOM 647 O O . LEU A 1 87 ? 14.031 -0.547 -8.687 1.00 82.88 87 LEU A O 1
ATOM 651 N N . SER A 1 88 ? 14.180 0.972 -7.045 1.00 73.06 88 SER A N 1
ATOM 652 C CA . SER A 1 88 ? 14.903 0.104 -6.096 1.00 73.06 88 SER A CA 1
ATOM 653 C C . SER A 1 88 ? 13.984 -0.792 -5.263 1.00 73.06 88 SER A C 1
ATOM 655 O O . SER A 1 88 ? 14.420 -1.814 -4.743 1.00 73.06 88 SER A O 1
ATOM 657 N N . ALA A 1 89 ? 12.714 -0.413 -5.141 1.00 79.38 89 ALA A N 1
ATOM 658 C CA . ALA A 1 89 ? 11.660 -1.177 -4.489 1.00 79.38 89 ALA A CA 1
ATOM 659 C C . ALA A 1 89 ? 10.423 -1.136 -5.389 1.00 79.38 89 ALA A C 1
ATOM 661 O O . ALA A 1 89 ? 10.190 -0.112 -6.029 1.00 79.38 89 ALA A O 1
ATOM 662 N N . SER A 1 90 ? 9.663 -2.232 -5.439 1.00 90.56 90 SER A N 1
ATOM 663 C CA . SER A 1 90 ? 8.361 -2.261 -6.111 1.00 90.56 90 SER A CA 1
ATOM 664 C C . SER A 1 90 ? 7.280 -1.974 -5.077 1.00 90.56 90 SER A C 1
ATOM 666 O O . SER A 1 90 ? 7.222 -2.624 -4.028 1.00 90.56 90 SER A O 1
ATOM 668 N N . GLY A 1 91 ? 6.446 -0.976 -5.338 1.00 94.56 91 GLY A N 1
ATOM 669 C CA . GLY A 1 91 ? 5.428 -0.554 -4.390 1.00 94.56 91 GLY A CA 1
ATOM 670 C C . GLY A 1 91 ? 4.761 0.756 -4.762 1.00 94.56 91 GLY A C 1
ATOM 671 O O . GLY A 1 91 ? 5.070 1.384 -5.769 1.00 94.56 91 GLY A O 1
ATOM 672 N N . PHE A 1 92 ? 3.854 1.206 -3.910 1.00 96.12 92 PHE A N 1
ATOM 673 C CA . PHE A 1 92 ? 3.185 2.491 -4.069 1.00 96.12 92 PHE A CA 1
ATOM 674 C C . PHE A 1 92 ? 2.775 3.058 -2.712 1.00 96.12 92 PHE A C 1
ATOM 676 O O . PHE A 1 92 ? 2.543 2.323 -1.753 1.00 96.12 92 PHE A O 1
ATOM 683 N N . ALA A 1 93 ? 2.690 4.380 -2.627 1.00 96.56 93 ALA A N 1
ATOM 684 C CA . ALA A 1 93 ? 2.038 5.068 -1.528 1.00 96.56 93 ALA A CA 1
ATOM 685 C C . ALA A 1 93 ? 0.598 5.396 -1.932 1.00 96.56 93 ALA A C 1
ATOM 687 O O . ALA A 1 93 ? 0.383 5.922 -3.022 1.00 96.56 93 ALA A O 1
ATOM 688 N N . ALA A 1 94 ? -0.380 5.121 -1.071 1.00 97.44 94 ALA A N 1
ATOM 689 C CA . ALA A 1 94 ? -1.790 5.417 -1.326 1.00 97.44 94 ALA A CA 1
ATOM 690 C C . ALA A 1 94 ? -2.526 5.825 -0.045 1.00 97.44 94 ALA A C 1
ATOM 692 O O . ALA A 1 94 ? -2.118 5.456 1.059 1.00 97.44 94 ALA A O 1
ATOM 693 N N . ARG A 1 95 ? -3.620 6.580 -0.177 1.00 97.06 95 ARG A N 1
ATOM 694 C CA . ARG A 1 95 ? -4.531 6.862 0.942 1.00 97.06 95 ARG A CA 1
ATOM 695 C C . ARG A 1 95 ? -5.490 5.693 1.122 1.00 97.06 95 ARG A C 1
ATOM 697 O O . ARG A 1 95 ? -6.294 5.422 0.238 1.00 97.06 95 ARG A O 1
ATOM 704 N N . LEU A 1 96 ? -5.417 5.028 2.271 1.00 96.88 96 LEU A N 1
ATOM 705 C CA . LEU A 1 96 ? -6.189 3.821 2.556 1.00 96.88 96 LEU A CA 1
ATOM 706 C C . LEU A 1 96 ? -6.891 3.921 3.907 1.00 96.88 96 LEU A C 1
ATOM 708 O O . LEU A 1 96 ? -6.313 4.391 4.890 1.00 96.88 96 LEU A O 1
ATOM 712 N N . THR A 1 97 ? -8.129 3.443 3.951 1.00 96.56 97 THR A N 1
ATOM 713 C CA . THR A 1 97 ? -8.847 3.166 5.202 1.00 96.56 97 THR A CA 1
ATOM 714 C C . THR A 1 97 ? -8.261 1.919 5.878 1.00 96.56 97 THR A C 1
ATOM 716 O O . THR A 1 97 ? -7.661 1.076 5.197 1.00 96.56 97 THR A O 1
ATOM 719 N N . PRO A 1 98 ? -8.461 1.719 7.193 1.00 95.56 98 PRO A N 1
ATOM 720 C CA . PRO A 1 98 ? -7.969 0.513 7.862 1.00 95.56 98 PRO A CA 1
ATOM 721 C C . PRO A 1 98 ? -8.512 -0.779 7.245 1.00 95.56 98 PRO A C 1
ATOM 723 O O . PRO A 1 98 ? -7.780 -1.756 7.114 1.00 95.56 98 PRO A O 1
ATOM 726 N N . LYS A 1 99 ? -9.775 -0.778 6.797 1.00 95.81 99 LYS A N 1
ATOM 727 C CA . LYS A 1 99 ? -10.378 -1.938 6.131 1.00 95.81 99 LYS A CA 1
ATOM 728 C C . LYS A 1 99 ? -9.644 -2.291 4.832 1.00 95.81 99 LYS A C 1
ATOM 730 O O . LYS A 1 99 ? -9.302 -3.452 4.625 1.00 95.81 99 LYS A O 1
ATOM 735 N N . GLN A 1 100 ? -9.344 -1.292 4.002 1.00 96.88 100 GLN A N 1
ATOM 736 C CA . GLN A 1 100 ? -8.599 -1.489 2.753 1.00 96.88 100 GLN A CA 1
ATOM 737 C C . GLN A 1 100 ? -7.165 -1.971 3.011 1.00 96.88 100 GLN A C 1
ATOM 739 O O . GLN A 1 100 ? -6.648 -2.786 2.252 1.00 96.88 100 GLN A O 1
ATOM 744 N N . VAL A 1 101 ? -6.526 -1.516 4.095 1.00 97.00 101 VAL A N 1
ATOM 745 C CA . VAL A 1 101 ? -5.207 -2.023 4.516 1.00 97.00 101 VAL A CA 1
ATOM 746 C C . VAL A 1 101 ? -5.269 -3.519 4.828 1.00 97.00 101 VAL A C 1
ATOM 748 O O . VAL A 1 101 ? -4.421 -4.280 4.360 1.00 97.00 101 VAL A O 1
ATOM 751 N N . GLU A 1 102 ? -6.273 -3.955 5.587 1.00 96.94 102 GLU A N 1
ATOM 752 C CA . GLU A 1 102 ? -6.446 -5.369 5.937 1.00 96.94 102 GLU A CA 1
ATOM 753 C C . GLU A 1 102 ? -6.807 -6.245 4.730 1.00 96.94 102 GLU A C 1
ATOM 755 O O . GLU A 1 102 ? -6.424 -7.415 4.675 1.00 96.94 102 GLU A O 1
ATOM 760 N N . GLU A 1 103 ? -7.518 -5.700 3.746 1.00 97.12 103 GLU A N 1
ATOM 761 C CA . GLU A 1 103 ? -7.800 -6.386 2.482 1.00 97.12 103 GLU A CA 1
ATOM 762 C C . GLU A 1 103 ? -6.549 -6.485 1.597 1.00 97.12 103 GLU A C 1
ATOM 764 O O . GLU A 1 103 ? -6.260 -7.563 1.078 1.00 97.12 103 GLU A O 1
ATOM 769 N N . LEU A 1 104 ? -5.745 -5.422 1.498 1.00 96.44 104 LEU A N 1
ATOM 770 C CA . LEU A 1 104 ? -4.491 -5.431 0.735 1.00 96.44 104 LEU A CA 1
ATOM 771 C C . LEU A 1 104 ? -3.466 -6.419 1.291 1.00 96.44 104 LEU A C 1
ATOM 773 O O . LEU A 1 104 ? -2.813 -7.105 0.514 1.00 96.44 104 LEU A O 1
ATOM 777 N N . LYS A 1 105 ? -3.353 -6.559 2.617 1.00 96.06 105 LYS A N 1
ATOM 778 C CA . LYS A 1 105 ? -2.455 -7.553 3.239 1.00 96.06 105 LYS A CA 1
ATOM 779 C C . LYS A 1 105 ? -2.768 -9.001 2.840 1.00 96.06 105 LYS A C 1
ATOM 781 O O . LYS A 1 105 ? -1.914 -9.866 3.005 1.00 96.06 105 LYS A O 1
ATOM 786 N N . LYS A 1 106 ? -3.984 -9.276 2.359 1.00 95.94 106 LYS A N 1
ATOM 787 C CA . LYS A 1 106 ? -4.415 -10.607 1.907 1.00 95.94 106 LYS A CA 1
ATOM 788 C C . LYS A 1 106 ? -4.170 -10.828 0.415 1.00 95.94 106 LYS A C 1
ATOM 790 O O . LYS A 1 106 ? -4.311 -11.960 -0.045 1.00 95.94 106 LYS A O 1
ATOM 795 N N . GLN A 1 107 ? -3.850 -9.777 -0.342 1.00 94.00 107 GLN A N 1
ATOM 796 C CA . GLN A 1 107 ? -3.661 -9.881 -1.784 1.00 94.00 107 GLN A CA 1
ATOM 797 C C . GLN A 1 107 ? -2.344 -10.599 -2.111 1.00 94.00 107 GLN A C 1
ATOM 799 O O . GLN A 1 107 ? -1.300 -10.274 -1.534 1.00 94.00 107 GLN A O 1
ATOM 804 N N . PRO A 1 108 ? -2.354 -11.558 -3.054 1.00 90.94 108 PRO A N 1
ATOM 805 C CA . PRO A 1 108 ? -1.130 -12.193 -3.513 1.00 90.94 108 PRO A CA 1
ATOM 806 C C . PRO A 1 108 ? -0.206 -11.147 -4.141 1.00 90.94 108 PRO A C 1
ATOM 808 O O . PRO A 1 108 ? -0.641 -10.269 -4.881 1.00 90.94 108 PRO A O 1
ATOM 811 N N . GLY A 1 109 ? 1.084 -11.238 -3.827 1.00 90.25 109 GLY A N 1
ATOM 812 C CA . GLY A 1 109 ? 2.076 -10.274 -4.292 1.00 90.25 109 GLY A CA 1
ATOM 813 C C . GLY A 1 109 ? 2.190 -9.015 -3.430 1.00 90.25 109 GLY A C 1
ATOM 814 O O . GLY A 1 109 ? 3.148 -8.278 -3.625 1.00 90.25 109 GLY A O 1
ATOM 815 N N . VAL A 1 110 ? 1.320 -8.775 -2.442 1.00 95.25 110 VAL A N 1
ATOM 816 C CA . VAL A 1 110 ? 1.559 -7.733 -1.427 1.00 95.25 110 VAL A CA 1
ATOM 817 C C . VAL A 1 110 ? 2.469 -8.295 -0.335 1.00 95.25 110 VAL A C 1
ATOM 819 O O . VAL A 1 110 ? 2.146 -9.289 0.309 1.00 95.25 110 VAL A O 1
ATOM 822 N N . LEU A 1 111 ? 3.622 -7.659 -0.129 1.00 94.94 111 LEU A N 1
ATOM 823 C CA . LEU A 1 111 ? 4.638 -8.099 0.831 1.00 94.94 111 LEU A CA 1
ATOM 824 C C . LEU A 1 111 ? 4.455 -7.421 2.191 1.00 94.94 111 LEU A C 1
ATOM 826 O O . LEU A 1 111 ? 4.501 -8.077 3.228 1.00 94.94 111 LEU A O 1
ATOM 830 N N . HIS A 1 112 ? 4.242 -6.103 2.194 1.00 94.88 112 HIS A N 1
ATOM 831 C CA . HIS A 1 112 ? 4.067 -5.314 3.412 1.00 94.88 112 HIS A CA 1
ATOM 832 C C . HIS A 1 112 ? 3.182 -4.095 3.163 1.00 94.88 112 HIS A C 1
ATOM 834 O O . HIS A 1 112 ? 3.263 -3.464 2.114 1.00 94.88 112 HIS A O 1
ATOM 840 N N . VAL A 1 113 ? 2.400 -3.713 4.173 1.00 96.62 113 VAL A N 1
ATOM 841 C CA . VAL A 1 113 ? 1.670 -2.439 4.213 1.00 96.62 113 VAL A CA 1
ATOM 842 C C . VAL A 1 113 ? 2.035 -1.733 5.511 1.00 96.62 113 VAL A C 1
ATOM 844 O O . VAL A 1 113 ? 1.799 -2.282 6.591 1.00 96.62 113 VAL A O 1
ATOM 847 N N . ILE A 1 114 ? 2.649 -0.554 5.415 1.00 95.50 114 ILE A N 1
ATOM 848 C CA . ILE A 1 114 ? 3.120 0.220 6.571 1.00 95.50 114 ILE A CA 1
ATOM 849 C C . ILE A 1 114 ? 2.616 1.668 6.512 1.00 95.50 114 ILE A C 1
ATOM 851 O O . ILE A 1 114 ? 2.498 2.223 5.421 1.00 95.50 114 ILE A O 1
ATOM 855 N N . PRO A 1 115 ? 2.375 2.324 7.661 1.00 94.81 115 PRO A N 1
ATOM 856 C CA . PRO A 1 115 ? 1.971 3.725 7.676 1.00 94.81 115 PRO A CA 1
ATOM 857 C C . PRO A 1 115 ? 3.086 4.621 7.140 1.00 94.81 115 PRO A C 1
ATOM 859 O O . PRO A 1 115 ? 4.247 4.492 7.54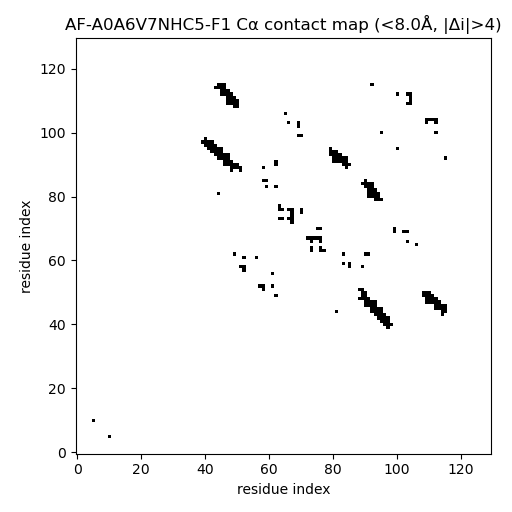4 1.00 94.81 115 PRO A O 1
ATOM 862 N N . SER A 1 116 ? 2.726 5.560 6.264 1.00 92.44 116 SER A N 1
ATOM 863 C CA . SER A 1 116 ? 3.656 6.599 5.825 1.00 92.44 116 SER A CA 1
ATOM 864 C C . SER A 1 116 ? 3.872 7.606 6.953 1.00 92.44 116 SER A C 1
ATOM 866 O O . SER A 1 116 ? 2.926 8.011 7.632 1.00 92.44 116 SER A O 1
ATOM 868 N N . ARG A 1 117 ? 5.126 8.007 7.175 1.00 89.38 117 ARG A N 1
ATOM 869 C CA . ARG A 1 117 ? 5.510 8.945 8.237 1.00 89.38 117 ARG A CA 1
ATOM 870 C C . ARG A 1 117 ? 6.168 10.174 7.632 1.00 89.38 117 ARG A C 1
ATOM 872 O O . ARG A 1 117 ? 7.188 10.061 6.957 1.00 89.38 117 ARG A O 1
ATOM 879 N N . THR A 1 118 ? 5.618 11.344 7.933 1.00 84.50 118 THR A N 1
ATOM 880 C CA . THR A 1 118 ? 6.249 12.627 7.615 1.00 84.50 118 THR A CA 1
ATOM 881 C C . THR A 1 118 ? 7.158 13.030 8.767 1.00 84.50 118 THR A C 1
ATOM 883 O O . THR A 1 118 ? 6.721 13.099 9.914 1.00 84.50 118 THR A O 1
ATOM 886 N N . TYR A 1 119 ? 8.422 13.310 8.462 1.00 82.44 119 TYR A N 1
ATOM 887 C CA . TYR A 1 119 ? 9.397 13.785 9.438 1.00 82.44 119 TYR A CA 1
ATOM 888 C C . TYR A 1 119 ? 9.681 15.269 9.213 1.00 82.44 119 TYR A C 1
ATOM 890 O O . TYR A 1 119 ? 10.016 15.683 8.104 1.00 82.44 119 TYR A O 1
ATOM 898 N N . HIS A 1 120 ? 9.587 16.067 10.275 1.00 79.56 120 HIS A N 1
ATOM 899 C CA . HIS A 1 120 ? 10.071 17.443 10.267 1.00 79.56 120 HIS A CA 1
ATOM 900 C C . HIS A 1 120 ? 11.567 17.432 10.557 1.00 79.56 120 HIS A C 1
ATOM 902 O O . HIS A 1 120 ? 11.997 17.173 11.681 1.00 79.56 120 HIS A O 1
ATOM 908 N N . LEU A 1 121 ? 12.368 17.677 9.525 1.00 84.69 121 LEU A N 1
ATOM 909 C CA . LEU A 1 121 ? 13.810 17.793 9.681 1.00 84.69 121 LEU A CA 1
ATOM 910 C C . LEU A 1 121 ? 14.135 19.152 10.315 1.00 84.69 121 LEU A C 1
ATOM 912 O O . LEU A 1 121 ? 13.629 20.190 9.883 1.00 84.69 121 LEU A O 1
ATOM 916 N N . LEU A 1 122 ? 14.974 19.148 11.353 1.00 72.06 122 LEU A N 1
ATOM 917 C CA . LEU A 1 122 ? 15.401 20.362 12.046 1.00 72.06 122 LEU A CA 1
ATOM 918 C C . LEU A 1 122 ? 16.380 21.137 11.150 1.00 72.06 122 LEU A C 1
ATOM 920 O O . LEU A 1 122 ? 17.587 20.929 11.209 1.00 72.06 122 LEU A O 1
ATOM 924 N N . GLY A 1 123 ? 15.848 21.983 10.265 1.00 65.31 123 GLY A N 1
ATOM 925 C CA . GLY A 1 123 ? 16.679 22.738 9.323 1.00 65.31 123 GLY A CA 1
ATOM 926 C C . GLY A 1 123 ? 15.964 23.626 8.304 1.00 65.31 123 GLY A C 1
ATOM 927 O O . GLY A 1 123 ? 16.642 24.259 7.500 1.00 65.31 123 GLY A O 1
ATOM 928 N N . SER A 1 124 ? 14.633 23.731 8.304 1.00 56.41 124 SER A N 1
ATOM 929 C CA . SER A 1 124 ? 13.928 24.618 7.367 1.00 56.41 124 SER A CA 1
ATOM 930 C C . SER A 1 124 ? 14.016 26.088 7.796 1.00 56.41 124 SER A C 1
ATOM 932 O O . SER A 1 124 ? 13.037 26.683 8.244 1.00 56.41 124 SER A O 1
ATOM 934 N N . SER A 1 125 ? 15.195 26.697 7.636 1.00 51.62 125 SER A N 1
ATOM 935 C CA . SER A 1 125 ? 15.270 28.146 7.464 1.00 51.62 125 SER A CA 1
ATOM 936 C C . SER A 1 125 ? 14.490 28.493 6.198 1.00 51.62 125 SER A C 1
ATOM 938 O O . SER A 1 125 ? 14.753 27.974 5.114 1.00 51.62 125 SER A O 1
ATOM 940 N N . LYS A 1 126 ? 13.462 29.311 6.385 1.00 58.41 126 LYS A N 1
ATOM 941 C CA . LYS A 1 126 ? 12.489 29.767 5.399 1.00 58.41 126 LYS A CA 1
ATOM 942 C C . LYS A 1 126 ? 13.192 30.390 4.185 1.00 58.41 126 LYS A C 1
ATOM 944 O O . LYS A 1 126 ? 13.555 31.563 4.214 1.00 58.41 126 LYS A O 1
ATOM 949 N N . GLY A 1 127 ? 13.369 29.614 3.117 1.00 54.34 127 GLY A N 1
ATOM 950 C CA . GLY A 1 127 ? 13.767 30.137 1.814 1.00 54.34 127 GLY A CA 1
ATOM 951 C C . GLY A 1 127 ? 12.653 31.028 1.271 1.00 54.34 127 GLY A C 1
ATOM 952 O O . GLY A 1 127 ? 11.556 30.548 0.996 1.00 54.34 127 GLY A O 1
ATOM 953 N N . HIS A 1 128 ? 12.912 32.332 1.175 1.00 49.62 128 HIS A N 1
ATOM 954 C CA . HIS A 1 128 ? 12.079 33.247 0.401 1.00 49.62 128 HIS A CA 1
ATOM 955 C C . HIS A 1 128 ? 12.228 32.874 -1.076 1.00 49.62 128 HIS A C 1
ATOM 957 O O . HIS A 1 128 ? 13.329 32.950 -1.618 1.00 49.62 128 HIS A O 1
ATOM 963 N N . GLY A 1 129 ? 11.132 32.431 -1.693 1.00 58.38 129 GLY A N 1
ATOM 964 C CA . GLY A 1 129 ? 11.042 32.292 -3.142 1.00 58.38 129 GLY A CA 1
ATOM 965 C C . GLY A 1 129 ? 11.126 33.671 -3.790 1.00 58.38 129 GLY A C 1
ATOM 966 O O . GLY A 1 129 ? 10.430 34.594 -3.362 1.00 58.38 129 GLY A O 1
ATOM 967 N N . VAL A 1 130 ? 12.032 33.787 -4.756 1.00 57.25 130 VAL A N 1
ATOM 968 C CA . VAL A 1 130 ? 12.107 34.879 -5.734 1.00 57.25 130 VAL A CA 1
ATOM 969 C C . VAL A 1 130 ? 11.049 34.708 -6.813 1.00 57.25 130 VAL A C 1
ATOM 971 O O . VAL A 1 130 ? 10.708 33.539 -7.110 1.00 57.25 130 VAL A O 1
#